Protein AF-A0A375IHX1-F1 (afdb_monomer_lite)

Sequence (69 aa):
MPQASSELCDRWGDINAAFGQLRANFIQTRGGIIRPVQGYTPTADDLSAIAYLIHEWEYGYDPTPWGDR

Organism: NCBI:txid164546

Foldseek 3Di:
DQQDDPVLCVVQVDLVSLVVVCPPQWDQDPVQEIEGAPPDDDDPSNVSSVSNCCRGVVHHYDDPHPPPD

Secondary structure (DSSP, 8-state):
---S-HHHHHHH-SHHHHHHHHGGGEEE-TTSEEEEBTT----HHHHHHHHHHHHHH--EE--SPBT--

Structure (mmCIF, N/CA/C/O backbone):
data_AF-A0A375IHX1-F1
#
_entry.id   AF-A0A375IHX1-F1
#
loop_
_atom_site.group_PDB
_atom_site.id
_atom_site.type_symbol
_atom_site.label_atom_id
_atom_site.label_alt_id
_atom_site.label_comp_id
_atom_site.label_asym_id
_atom_site.label_entity_id
_atom_site.label_seq_id
_atom_site.pdbx_PDB_ins_code
_atom_site.Cartn_x
_atom_site.Cartn_y
_atom_site.Cartn_z
_atom_site.occupancy
_atom_site.B_iso_or_equiv
_atom_site.auth_seq_id
_atom_site.auth_comp_id
_atom_site.auth_asym_id
_atom_site.auth_atom_id
_atom_site.pdbx_PDB_model_num
ATOM 1 N N . MET A 1 1 ? 18.474 -4.828 -6.421 1.00 50.62 1 MET A N 1
ATOM 2 C CA . MET A 1 1 ? 17.857 -5.273 -7.689 1.00 50.62 1 MET A CA 1
ATOM 3 C C . MET A 1 1 ? 16.368 -5.258 -7.442 1.00 50.62 1 MET A C 1
ATOM 5 O O . MET A 1 1 ? 16.010 -5.797 -6.398 1.00 50.62 1 MET A O 1
ATOM 9 N N . PRO A 1 2 ? 15.556 -4.635 -8.310 1.00 56.22 2 PRO A N 1
ATOM 10 C CA . PRO A 1 2 ? 14.115 -4.673 -8.136 1.00 56.22 2 PRO A CA 1
ATOM 11 C C . PRO A 1 2 ? 13.656 -6.129 -8.077 1.00 56.22 2 PRO A C 1
ATOM 13 O O . PRO A 1 2 ? 13.982 -6.899 -8.985 1.00 56.22 2 PRO A O 1
ATOM 16 N N . GLN A 1 3 ? 13.016 -6.534 -6.975 1.00 74.12 3 GLN A N 1
ATOM 17 C CA . GLN A 1 3 ? 12.441 -7.884 -6.866 1.00 74.12 3 GLN A CA 1
ATOM 18 C C . GLN A 1 3 ? 10.942 -7.886 -7.168 1.00 74.12 3 GLN A C 1
ATOM 20 O O . GLN A 1 3 ? 10.353 -8.959 -7.302 1.00 74.12 3 GLN A O 1
ATOM 25 N N . ALA A 1 4 ? 10.317 -6.711 -7.294 1.00 78.56 4 ALA A N 1
ATOM 26 C CA . ALA A 1 4 ? 8.951 -6.620 -7.782 1.00 78.56 4 ALA A CA 1
ATOM 27 C C . ALA A 1 4 ? 8.875 -6.948 -9.282 1.00 78.56 4 ALA A C 1
ATOM 29 O O . ALA A 1 4 ? 9.842 -6.809 -10.034 1.00 78.56 4 ALA A O 1
ATOM 30 N N . SER A 1 5 ? 7.704 -7.410 -9.727 1.00 84.19 5 SER A N 1
ATOM 31 C CA . SER A 1 5 ? 7.455 -7.629 -11.152 1.00 84.19 5 SER A CA 1
ATOM 32 C C . SER A 1 5 ? 7.505 -6.305 -11.918 1.00 84.19 5 SER A C 1
ATOM 34 O O . SER A 1 5 ? 7.153 -5.255 -11.379 1.00 84.19 5 SER A O 1
ATOM 36 N N . SER A 1 6 ? 7.864 -6.358 -13.205 1.00 86.25 6 SER A N 1
ATOM 37 C CA . SER A 1 6 ? 7.860 -5.173 -14.077 1.00 86.25 6 SER A CA 1
ATOM 38 C C . SER A 1 6 ? 6.499 -4.472 -14.093 1.00 86.25 6 SER A C 1
ATOM 40 O O . SER A 1 6 ? 6.452 -3.254 -14.065 1.00 86.25 6 SER A O 1
ATOM 42 N N . GLU A 1 7 ? 5.399 -5.229 -14.027 1.00 87.44 7 GLU A N 1
ATOM 43 C CA . GLU A 1 7 ? 4.041 -4.678 -13.936 1.00 87.44 7 GLU A CA 1
ATOM 44 C C . GLU A 1 7 ? 3.826 -3.831 -12.670 1.00 87.44 7 GLU A C 1
ATOM 46 O O . GLU A 1 7 ? 3.227 -2.761 -12.738 1.00 87.44 7 GLU A O 1
ATOM 51 N N . LEU A 1 8 ? 4.331 -4.274 -11.512 1.00 88.31 8 LEU A N 1
ATOM 52 C CA . LEU A 1 8 ? 4.233 -3.510 -10.266 1.00 88.31 8 LEU A CA 1
ATOM 53 C C . LEU A 1 8 ? 5.150 -2.284 -10.285 1.00 88.31 8 LEU A C 1
ATOM 55 O O . LEU A 1 8 ? 4.738 -1.213 -9.836 1.00 88.31 8 LEU A O 1
ATOM 59 N N . CYS A 1 9 ? 6.361 -2.427 -10.828 1.00 87.31 9 CYS A N 1
ATOM 60 C CA . CYS A 1 9 ? 7.288 -1.314 -11.013 1.00 87.31 9 CYS A CA 1
ATOM 61 C C . CYS A 1 9 ? 6.713 -0.249 -11.955 1.00 87.31 9 CYS A C 1
ATOM 63 O O . CYS A 1 9 ? 6.772 0.928 -11.622 1.00 87.31 9 CYS A O 1
ATOM 65 N N . ASP A 1 10 ? 6.108 -0.639 -13.078 1.00 91.38 10 ASP A N 1
ATOM 66 C CA . ASP A 1 10 ? 5.489 0.287 -14.034 1.00 91.38 10 ASP A CA 1
ATOM 67 C C . ASP A 1 10 ? 4.239 0.952 -13.448 1.00 91.38 10 ASP A C 1
ATOM 69 O O . ASP A 1 10 ? 3.984 2.134 -13.679 1.00 91.38 10 ASP A O 1
ATOM 73 N N . ARG A 1 11 ? 3.456 0.200 -12.666 1.00 89.56 11 ARG A N 1
ATOM 74 C CA . ARG A 1 11 ? 2.225 0.696 -12.047 1.00 89.56 11 ARG A CA 1
ATOM 75 C C . ARG A 1 11 ? 2.487 1.754 -10.983 1.00 89.56 11 ARG A C 1
ATOM 77 O O . ARG A 1 11 ? 1.758 2.742 -10.926 1.00 89.56 11 ARG A O 1
ATOM 84 N N . TRP A 1 12 ? 3.468 1.526 -10.114 1.00 92.12 12 TRP A N 1
ATOM 85 C CA . TRP A 1 12 ? 3.724 2.408 -8.974 1.00 92.12 12 TRP A CA 1
ATOM 86 C C . TRP A 1 12 ? 4.865 3.388 -9.226 1.00 92.12 12 TRP A C 1
ATOM 88 O O . TRP A 1 12 ? 4.788 4.524 -8.773 1.00 92.12 12 TRP A O 1
ATOM 98 N N . GLY A 1 13 ? 5.908 2.993 -9.952 1.00 88.38 13 GLY A N 1
ATOM 99 C CA . GLY A 1 13 ? 7.068 3.824 -10.284 1.00 88.38 13 GLY A CA 1
ATOM 100 C C . GLY A 1 13 ? 8.008 4.095 -9.106 1.00 88.38 13 GLY A C 1
ATOM 101 O O . GLY A 1 13 ? 9.219 3.937 -9.233 1.00 88.38 13 GLY A O 1
ATOM 102 N N . ASP A 1 14 ? 7.473 4.471 -7.944 1.00 90.62 14 ASP A N 1
ATOM 103 C CA . ASP A 1 14 ? 8.241 4.776 -6.740 1.00 90.62 14 ASP A CA 1
ATOM 104 C C . ASP A 1 14 ? 7.478 4.466 -5.439 1.00 90.62 14 ASP A C 1
ATOM 106 O O . ASP A 1 14 ? 6.282 4.164 -5.419 1.00 90.62 14 ASP A O 1
ATOM 110 N N . ILE A 1 15 ? 8.211 4.513 -4.325 1.00 91.56 15 ILE A N 1
ATOM 111 C CA . ILE A 1 15 ? 7.693 4.225 -2.984 1.00 91.56 15 ILE A CA 1
ATOM 112 C C . ILE A 1 15 ? 6.603 5.216 -2.530 1.00 91.56 15 ILE A C 1
ATOM 114 O O . ILE A 1 15 ? 5.665 4.829 -1.829 1.00 91.56 15 ILE A O 1
ATOM 118 N N . ASN A 1 16 ? 6.691 6.488 -2.932 1.00 92.75 16 ASN A N 1
ATOM 119 C CA . ASN A 1 16 ? 5.759 7.534 -2.513 1.00 92.75 16 ASN A CA 1
ATOM 120 C C . ASN A 1 16 ? 4.398 7.363 -3.187 1.00 92.75 16 ASN A C 1
ATOM 122 O O . ASN A 1 16 ? 3.375 7.610 -2.551 1.00 92.75 16 ASN A O 1
ATOM 126 N N . ALA A 1 17 ? 4.366 6.914 -4.441 1.00 93.31 17 ALA A N 1
ATOM 127 C CA . ALA A 1 17 ? 3.132 6.596 -5.147 1.00 93.31 17 ALA A CA 1
ATOM 128 C C . ALA A 1 17 ? 2.375 5.441 -4.472 1.00 93.31 17 ALA A C 1
ATOM 130 O O . ALA A 1 17 ? 1.173 5.555 -4.224 1.00 93.31 17 ALA A O 1
ATOM 131 N N . ALA A 1 18 ? 3.083 4.372 -4.088 1.00 93.62 18 ALA A N 1
ATOM 132 C CA . ALA A 1 18 ? 2.488 3.235 -3.387 1.00 93.62 18 ALA A CA 1
ATOM 133 C C . ALA A 1 18 ? 1.963 3.617 -1.991 1.00 93.62 18 ALA A C 1
ATOM 135 O O . ALA A 1 18 ? 0.826 3.294 -1.647 1.00 93.62 18 ALA A O 1
ATOM 136 N N . PHE A 1 19 ? 2.713 4.390 -1.198 1.00 93.94 19 PHE A N 1
ATOM 137 C CA . PHE A 1 19 ? 2.179 4.928 0.064 1.00 93.94 19 PHE A CA 1
ATOM 138 C C . PHE A 1 19 ? 1.058 5.951 -0.143 1.00 93.94 19 PHE A C 1
ATOM 140 O O . PHE A 1 19 ? 0.147 6.054 0.682 1.00 93.94 19 PHE A O 1
ATOM 147 N N . GLY A 1 20 ? 1.080 6.670 -1.263 1.00 94.12 20 GLY A N 1
ATOM 148 C CA . GLY A 1 20 ? 0.018 7.571 -1.690 1.00 94.12 20 GLY A CA 1
ATOM 149 C C . GLY A 1 20 ? -1.309 6.864 -1.967 1.00 94.12 20 GLY A C 1
ATOM 150 O O . GLY A 1 20 ? -2.350 7.505 -1.818 1.00 94.12 20 GLY A O 1
ATOM 151 N N . GLN A 1 21 ? -1.291 5.573 -2.312 1.00 94.44 21 GLN A N 1
ATOM 152 C CA . GLN A 1 21 ? -2.487 4.727 -2.365 1.00 94.44 21 GLN A CA 1
ATOM 153 C C . GLN A 1 21 ? -2.960 4.349 -0.955 1.00 94.44 21 GLN A C 1
ATOM 155 O O . GLN A 1 21 ? -4.139 4.486 -0.641 1.00 94.44 21 GLN A O 1
ATOM 160 N N . LEU A 1 22 ? -2.034 3.930 -0.086 1.00 92.69 22 LEU A N 1
ATOM 161 C CA . LEU A 1 22 ? -2.357 3.401 1.243 1.00 92.69 22 LEU A CA 1
ATOM 162 C C . LEU A 1 22 ? -2.850 4.474 2.236 1.00 92.69 22 LEU A C 1
ATOM 164 O O . LEU A 1 22 ? -3.710 4.189 3.068 1.00 92.69 22 LEU A O 1
ATOM 168 N N . ARG A 1 23 ? -2.400 5.729 2.112 1.00 85.19 23 ARG A N 1
ATOM 169 C CA . ARG A 1 23 ? -2.995 6.922 2.763 1.00 85.19 23 ARG A CA 1
ATOM 170 C C . ARG A 1 23 ? -3.425 6.698 4.229 1.00 85.19 23 ARG A C 1
ATOM 172 O O . ARG A 1 23 ? -2.732 6.047 4.999 1.00 85.19 23 ARG A O 1
ATOM 179 N N . ALA A 1 24 ? -4.545 7.295 4.642 1.00 87.19 24 ALA A N 1
ATOM 180 C CA . ALA A 1 24 ? -5.085 7.250 5.997 1.00 87.19 24 ALA A CA 1
ATOM 181 C C . ALA A 1 24 ? -5.687 5.886 6.385 1.00 87.19 24 ALA A C 1
ATOM 183 O O . ALA A 1 24 ? -6.106 5.718 7.527 1.00 87.19 24 ALA A O 1
ATOM 184 N N . ASN A 1 25 ? -5.748 4.930 5.453 1.00 93.50 25 ASN A N 1
ATOM 185 C CA . ASN A 1 25 ? -6.349 3.619 5.682 1.00 93.50 25 ASN A CA 1
ATOM 186 C C . ASN A 1 25 ? -5.335 2.590 6.196 1.00 93.50 25 ASN A C 1
ATOM 188 O O . ASN A 1 25 ? -5.729 1.498 6.607 1.00 93.50 25 ASN A O 1
ATOM 192 N N . PHE A 1 26 ? -4.043 2.928 6.197 1.00 94.56 26 PHE A N 1
ATOM 193 C CA . PHE A 1 26 ? -2.980 2.065 6.693 1.00 94.56 26 PHE A CA 1
ATOM 194 C C . PHE A 1 26 ? -2.013 2.827 7.598 1.00 94.56 26 PHE A C 1
ATOM 196 O O . PHE A 1 26 ? -1.775 4.022 7.447 1.00 94.56 26 PHE A O 1
ATOM 203 N N . ILE A 1 27 ? -1.424 2.096 8.538 1.00 92.56 27 ILE A N 1
ATOM 204 C CA . ILE A 1 27 ? -0.379 2.565 9.439 1.00 92.56 27 ILE A CA 1
ATOM 205 C C . ILE A 1 27 ? 0.898 1.793 9.136 1.00 92.56 27 ILE A C 1
ATOM 207 O O . ILE A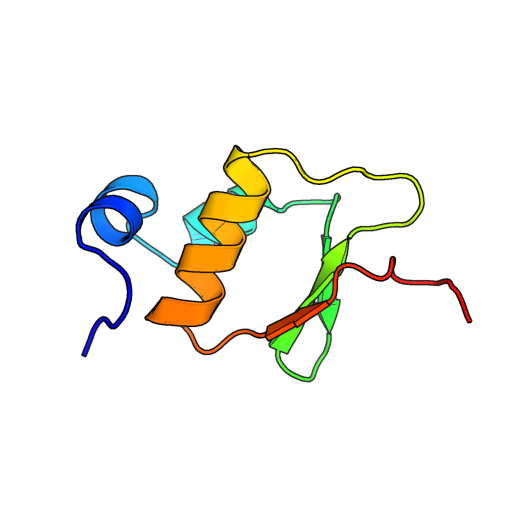 1 27 ? 0.909 0.561 9.106 1.00 92.56 27 ILE A O 1
ATOM 211 N N . GLN A 1 28 ? 1.990 2.530 8.969 1.00 92.38 28 GLN A N 1
ATOM 212 C CA . GLN A 1 28 ? 3.332 1.972 8.941 1.00 92.38 28 GLN A CA 1
ATOM 213 C C . GLN A 1 28 ? 3.897 1.960 10.364 1.00 92.38 28 GLN A C 1
ATOM 215 O O . GLN A 1 28 ? 4.029 2.993 11.021 1.00 92.38 28 GLN A O 1
ATOM 220 N N . THR A 1 29 ? 4.249 0.778 10.854 1.00 88.94 29 THR A N 1
ATOM 2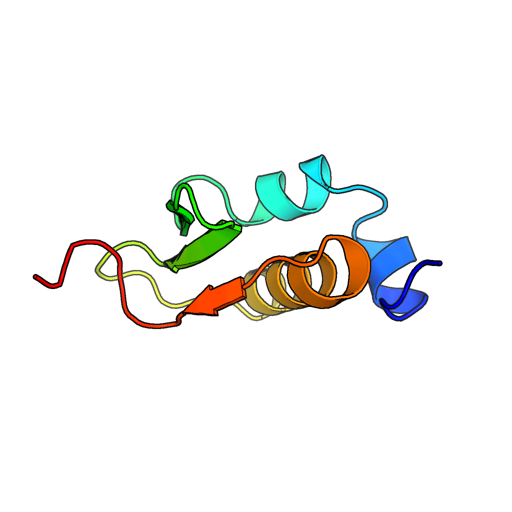21 C CA . THR A 1 29 ? 4.940 0.629 12.138 1.00 88.94 29 THR A CA 1
ATOM 222 C C . THR A 1 29 ? 6.431 0.953 12.002 1.00 88.94 29 THR A C 1
ATOM 224 O O . THR A 1 29 ? 7.002 0.894 10.914 1.00 88.94 29 THR A O 1
ATOM 227 N N . ARG A 1 30 ? 7.110 1.220 13.128 1.00 84.38 30 ARG A N 1
ATOM 228 C CA . ARG A 1 30 ? 8.568 1.465 13.149 1.00 84.38 30 ARG A CA 1
ATOM 229 C C . ARG A 1 30 ? 9.408 0.305 12.595 1.00 84.38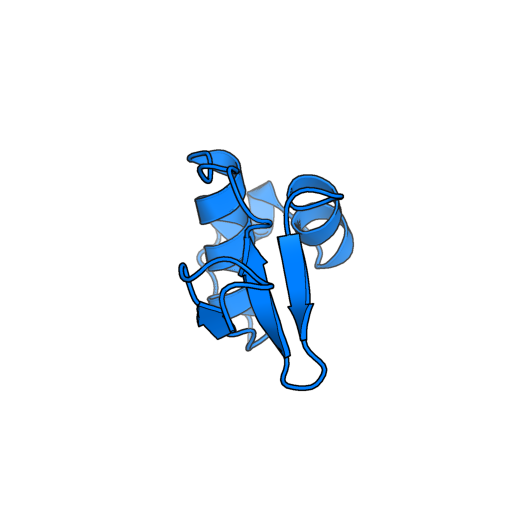 30 ARG A C 1
ATOM 231 O O . ARG A 1 30 ? 10.550 0.532 12.224 1.00 84.38 30 ARG A O 1
ATOM 238 N N . GLY A 1 31 ? 8.858 -0.910 12.555 1.00 87.44 31 GLY A N 1
ATOM 239 C CA . GLY A 1 31 ? 9.520 -2.092 11.998 1.00 87.44 31 GLY A CA 1
ATOM 240 C C . GLY A 1 31 ? 9.297 -2.294 10.498 1.00 87.44 31 GLY A C 1
ATOM 241 O O . GLY A 1 31 ? 9.630 -3.360 10.001 1.00 87.44 31 GLY A O 1
ATOM 242 N N . GLY A 1 32 ? 8.681 -1.339 9.791 1.00 90.56 32 GLY A N 1
ATOM 243 C CA . GLY A 1 32 ? 8.383 -1.491 8.363 1.00 90.56 32 GLY A CA 1
ATOM 244 C C . GLY A 1 32 ? 7.192 -2.409 8.068 1.00 90.56 32 GLY A C 1
ATOM 245 O O . GLY A 1 32 ? 7.019 -2.836 6.934 1.00 90.56 32 GLY A O 1
ATOM 246 N N . ILE A 1 33 ? 6.352 -2.716 9.064 1.00 94.56 33 ILE A N 1
ATOM 247 C CA . ILE A 1 33 ? 5.112 -3.482 8.855 1.00 94.56 33 ILE A CA 1
ATOM 248 C C . ILE A 1 33 ? 3.964 -2.515 8.575 1.00 94.56 33 ILE A C 1
ATOM 250 O O . ILE A 1 33 ? 3.718 -1.608 9.377 1.00 94.56 33 ILE A O 1
ATOM 254 N N . ILE A 1 34 ? 3.263 -2.743 7.471 1.00 95.31 34 ILE A N 1
ATOM 255 C CA . ILE A 1 34 ? 2.055 -2.044 7.035 1.00 95.31 34 ILE A CA 1
ATOM 256 C C . ILE A 1 34 ? 0.838 -2.773 7.610 1.00 95.31 34 ILE A C 1
ATOM 258 O O . ILE A 1 34 ? 0.729 -3.991 7.473 1.00 95.31 34 ILE A O 1
ATOM 262 N N . ARG A 1 35 ? -0.077 -2.041 8.251 1.00 95.06 35 ARG A N 1
ATOM 263 C CA . ARG A 1 35 ? -1.300 -2.592 8.862 1.00 95.06 35 ARG A CA 1
ATOM 264 C C . ARG A 1 35 ? -2.515 -1.745 8.498 1.00 95.06 35 ARG A C 1
ATOM 266 O O . ARG A 1 35 ? -2.381 -0.522 8.511 1.00 95.06 35 ARG A O 1
ATOM 273 N N . PRO A 1 36 ? -3.682 -2.332 8.185 1.00 95.25 36 PRO A N 1
ATOM 274 C CA . PRO A 1 36 ? -4.888 -1.549 7.941 1.00 95.25 36 PRO A CA 1
ATOM 275 C C . PRO A 1 36 ? -5.371 -0.878 9.235 1.00 95.25 36 PRO A C 1
ATOM 277 O O . PRO A 1 36 ? -5.108 -1.359 10.340 1.00 95.25 36 PRO A O 1
ATOM 280 N N . VAL A 1 37 ? -6.087 0.236 9.119 1.00 93.44 37 VAL A N 1
ATOM 281 C CA . VAL A 1 37 ? -6.814 0.827 10.251 1.00 93.44 37 VAL A CA 1
ATOM 282 C C . VAL A 1 37 ? -8.038 -0.018 10.604 1.00 93.44 37 VAL A C 1
ATOM 284 O O . VAL A 1 37 ? -8.572 -0.758 9.774 1.00 93.44 37 VAL A O 1
ATOM 287 N N . GLN A 1 38 ? -8.501 0.086 11.848 1.00 91.94 38 GLN A N 1
ATOM 288 C CA . GLN A 1 38 ? -9.681 -0.642 12.308 1.00 91.94 38 GLN A CA 1
ATOM 289 C C . GLN A 1 38 ? -10.918 -0.320 11.454 1.00 91.94 38 GLN A C 1
ATOM 291 O O . GLN A 1 38 ? -11.211 0.840 11.173 1.00 91.94 38 GLN A O 1
ATOM 296 N N . GLY A 1 39 ? -11.647 -1.363 11.047 1.00 89.75 39 GLY A N 1
ATOM 297 C CA . GLY A 1 39 ? -12.860 -1.240 10.233 1.00 89.75 39 GLY A CA 1
ATOM 298 C C . GLY A 1 39 ? -12.616 -1.023 8.736 1.00 89.75 39 GLY A C 1
ATOM 299 O O . GLY A 1 39 ? -13.583 -0.982 7.977 1.00 89.75 39 GLY A O 1
ATOM 300 N N . TYR A 1 40 ? -11.360 -0.925 8.288 1.00 92.50 40 TYR A N 1
ATOM 301 C CA . TYR A 1 40 ? -11.037 -0.832 6.868 1.00 92.50 40 TYR A CA 1
ATOM 302 C C . TYR 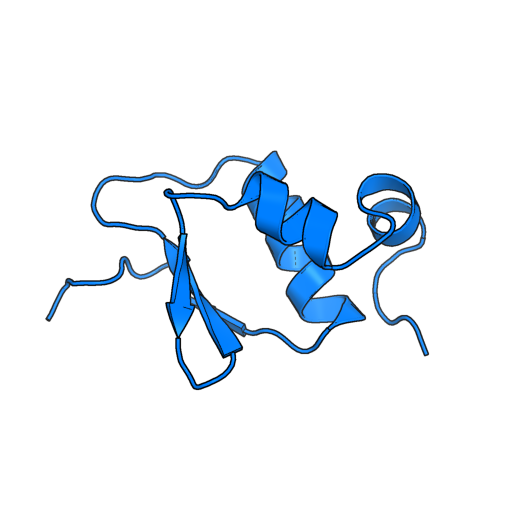A 1 40 ? -10.794 -2.210 6.250 1.00 92.50 40 TYR A C 1
ATOM 304 O O . TYR A 1 40 ? -10.057 -3.031 6.794 1.00 92.50 40 TYR A O 1
ATOM 312 N N . THR A 1 41 ? -11.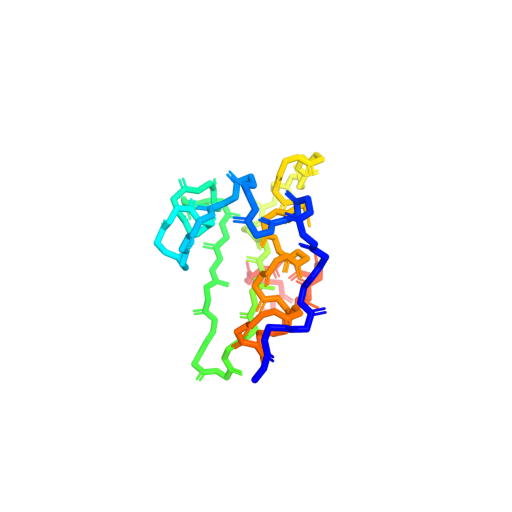390 -2.444 5.080 1.00 93.31 41 THR A N 1
ATOM 313 C CA . THR A 1 41 ? -11.124 -3.631 4.260 1.00 93.31 41 THR A CA 1
ATOM 314 C C . THR A 1 41 ? -10.247 -3.225 3.074 1.00 93.31 41 THR A C 1
ATOM 316 O O . THR A 1 41 ? -10.701 -2.415 2.264 1.00 93.31 41 THR A O 1
ATOM 319 N N . PRO A 1 42 ? -9.019 -3.765 2.952 1.00 94.25 42 PRO A N 1
ATOM 320 C CA . PRO A 1 42 ? -8.131 -3.493 1.825 1.00 94.25 42 PRO A CA 1
ATOM 321 C C . PRO A 1 42 ? -8.780 -3.772 0.470 1.00 94.25 42 PRO A C 1
ATOM 323 O O . PRO A 1 42 ? -9.393 -4.820 0.260 1.00 94.25 42 PRO A O 1
ATOM 326 N N . THR A 1 43 ? -8.605 -2.843 -0.463 1.00 95.56 43 THR A N 1
ATOM 327 C CA . THR A 1 43 ? -9.003 -3.016 -1.862 1.00 95.56 43 THR A CA 1
ATOM 328 C C . THR A 1 43 ? -7.933 -3.776 -2.649 1.00 95.56 43 THR A C 1
ATOM 330 O O . THR A 1 43 ? -6.798 -3.928 -2.198 1.00 95.56 43 THR A O 1
ATOM 333 N N . ALA A 1 44 ? -8.268 -4.231 -3.860 1.00 94.69 44 ALA A N 1
ATOM 334 C CA . ALA A 1 44 ? -7.287 -4.855 -4.753 1.00 94.69 44 ALA A CA 1
ATOM 335 C C . ALA A 1 44 ? -6.110 -3.914 -5.077 1.00 94.69 44 ALA A C 1
ATOM 337 O O . ALA A 1 44 ? -4.964 -4.359 -5.144 1.00 94.69 44 ALA A O 1
ATOM 338 N N . ASP A 1 45 ? -6.379 -2.613 -5.208 1.00 93.81 45 ASP A N 1
ATOM 339 C CA . ASP A 1 45 ? -5.343 -1.614 -5.461 1.00 93.81 45 ASP A CA 1
ATOM 340 C C . ASP A 1 45 ? -4.418 -1.452 -4.250 1.00 93.81 45 ASP A C 1
ATOM 342 O O . ASP A 1 45 ? -3.200 -1.434 -4.424 1.00 93.81 45 ASP A O 1
ATOM 346 N N . ASP A 1 46 ? -4.962 -1.456 -3.029 1.00 95.50 46 ASP A N 1
ATOM 347 C CA . ASP A 1 46 ? -4.152 -1.430 -1.804 1.00 95.50 46 ASP A CA 1
ATOM 348 C C . ASP A 1 46 ? -3.255 -2.663 -1.702 1.00 95.50 46 ASP A C 1
ATOM 350 O O . ASP A 1 46 ? -2.066 -2.550 -1.410 1.00 95.50 46 ASP A O 1
ATOM 354 N N . LEU A 1 47 ? -3.802 -3.846 -1.995 1.00 95.62 47 LEU A N 1
ATOM 355 C CA . LEU A 1 47 ? -3.034 -5.089 -1.997 1.00 95.62 47 LEU A CA 1
ATOM 356 C C . LEU A 1 47 ? -1.927 -5.065 -3.058 1.00 95.62 47 LEU A C 1
ATOM 358 O O . LEU A 1 47 ? -0.829 -5.552 -2.798 1.00 95.62 47 LEU A O 1
ATOM 362 N N . SER A 1 48 ? -2.170 -4.451 -4.219 1.00 95.88 48 SER A N 1
ATOM 363 C CA . SER A 1 48 ? -1.136 -4.288 -5.247 1.00 95.88 48 SER A CA 1
ATOM 364 C C . SER A 1 48 ? -0.050 -3.276 -4.850 1.00 95.88 48 SER A C 1
ATOM 366 O O . SER A 1 48 ? 1.121 -3.497 -5.157 1.00 95.88 48 SER A O 1
ATOM 368 N N . ALA A 1 49 ? -0.394 -2.209 -4.119 1.00 95.25 49 ALA A N 1
ATOM 369 C CA . ALA A 1 49 ? 0.579 -1.272 -3.550 1.00 95.25 49 ALA A CA 1
ATOM 370 C C . ALA A 1 49 ? 1.428 -1.943 -2.464 1.00 95.25 49 ALA A C 1
ATOM 372 O O . ALA A 1 49 ? 2.650 -1.817 -2.454 1.00 95.25 49 ALA A O 1
ATOM 373 N N . ILE A 1 50 ? 0.787 -2.711 -1.579 1.00 95.50 50 ILE A N 1
ATOM 374 C CA . ILE A 1 50 ? 1.455 -3.496 -0.538 1.00 95.50 50 ILE A CA 1
ATOM 375 C C . ILE A 1 50 ? 2.413 -4.514 -1.159 1.00 95.50 50 ILE A C 1
ATOM 377 O O . ILE A 1 50 ? 3.555 -4.604 -0.722 1.00 95.50 50 ILE A O 1
ATOM 381 N N . ALA A 1 51 ? 1.988 -5.243 -2.194 1.00 94.94 51 ALA A N 1
ATOM 382 C CA . ALA A 1 51 ? 2.846 -6.205 -2.883 1.00 94.94 51 ALA A CA 1
ATOM 383 C C . ALA A 1 51 ? 4.105 -5.533 -3.448 1.00 94.94 51 ALA A C 1
ATOM 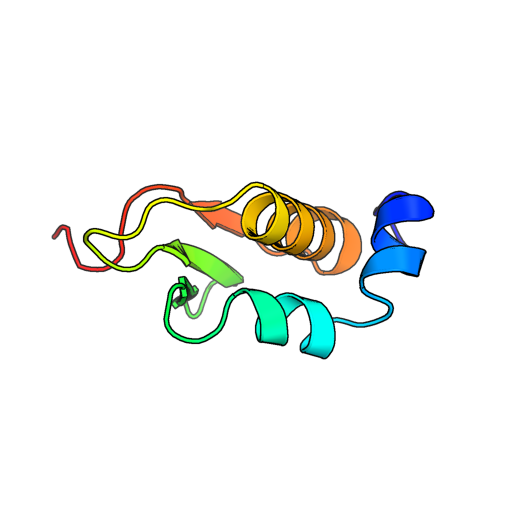385 O O . ALA A 1 51 ? 5.210 -6.039 -3.261 1.00 94.94 51 ALA A O 1
ATOM 386 N N . TYR A 1 52 ? 3.959 -4.362 -4.072 1.00 94.81 52 TYR A N 1
ATOM 387 C CA . TYR A 1 52 ? 5.104 -3.583 -4.536 1.00 94.81 52 TYR A CA 1
ATOM 388 C C . TYR A 1 52 ? 6.032 -3.172 -3.386 1.00 94.81 52 TYR A C 1
ATOM 390 O O . TYR A 1 52 ? 7.239 -3.361 -3.483 1.00 94.81 52 TYR A O 1
ATOM 398 N N . LEU A 1 53 ? 5.492 -2.681 -2.268 1.00 93.50 53 LEU A N 1
ATOM 399 C CA . LEU A 1 53 ? 6.291 -2.292 -1.099 1.00 93.50 53 LEU A CA 1
ATOM 400 C C . LEU A 1 53 ? 7.034 -3.478 -0.466 1.00 93.50 53 LEU A C 1
ATOM 402 O O . LEU A 1 53 ? 8.179 -3.320 -0.046 1.00 93.50 53 LEU A O 1
ATOM 406 N N . ILE A 1 54 ? 6.421 -4.663 -0.422 1.00 93.75 54 ILE A N 1
ATOM 407 C CA . ILE A 1 54 ? 7.061 -5.884 0.087 1.00 93.75 54 ILE A CA 1
ATOM 408 C C . ILE A 1 54 ? 8.199 -6.319 -0.837 1.00 93.75 54 ILE A C 1
ATOM 410 O O . ILE A 1 54 ? 9.313 -6.559 -0.378 1.00 93.75 54 ILE A O 1
ATOM 414 N N . HIS A 1 55 ? 7.923 -6.432 -2.137 1.00 92.00 55 HIS A N 1
ATOM 415 C CA . HIS A 1 55 ? 8.873 -7.002 -3.088 1.00 92.00 55 HIS A CA 1
ATOM 416 C C . HIS A 1 55 ? 10.000 -6.035 -3.461 1.00 92.00 55 HIS A C 1
ATOM 418 O O . HIS A 1 55 ? 11.129 -6.467 -3.660 1.00 92.00 55 HIS A O 1
ATOM 424 N N . GLU A 1 56 ? 9.726 -4.737 -3.545 1.00 91.00 56 GLU A N 1
ATOM 425 C CA . GLU A 1 56 ? 10.720 -3.753 -3.982 1.00 91.00 56 GLU A CA 1
ATOM 426 C C . GLU A 1 56 ? 11.454 -3.084 -2.818 1.00 91.00 56 GLU A C 1
ATOM 428 O O . GLU A 1 56 ? 12.643 -2.787 -2.921 1.00 91.00 56 GLU A O 1
ATOM 433 N N . TRP A 1 57 ? 10.761 -2.861 -1.701 1.00 89.31 57 TRP A N 1
ATOM 434 C CA . TRP A 1 57 ? 11.240 -2.000 -0.616 1.00 89.31 57 TRP A CA 1
ATOM 435 C C . TRP A 1 57 ? 11.366 -2.724 0.731 1.00 89.31 57 TRP A C 1
ATOM 437 O O . TRP A 1 57 ? 11.570 -2.071 1.753 1.00 89.31 57 TRP A O 1
ATOM 447 N N . GLU A 1 58 ? 11.245 -4.056 0.733 1.00 90.44 58 GLU A N 1
ATOM 448 C CA . GLU A 1 58 ? 11.416 -4.936 1.901 1.00 90.44 58 GLU A CA 1
ATOM 449 C C . GLU A 1 58 ? 10.448 -4.651 3.065 1.00 90.44 58 GLU A C 1
ATOM 451 O O . GLU A 1 58 ? 10.743 -4.923 4.231 1.00 90.44 58 GLU A O 1
ATOM 456 N N . TYR A 1 59 ? 9.263 -4.113 2.768 1.00 93.56 59 TYR A N 1
ATOM 457 C CA . TYR A 1 59 ? 8.218 -3.927 3.774 1.00 93.56 59 TYR A CA 1
ATOM 458 C C . TYR A 1 59 ? 7.562 -5.250 4.174 1.00 93.56 59 TYR A C 1
ATOM 460 O O . TYR A 1 59 ? 7.556 -6.227 3.430 1.00 93.56 59 TYR A O 1
ATOM 468 N N . GLY A 1 60 ? 6.953 -5.267 5.358 1.00 94.75 60 GLY A N 1
ATOM 469 C CA . GLY A 1 60 ? 6.047 -6.326 5.790 1.00 94.75 60 GLY A CA 1
ATOM 470 C C . GLY A 1 60 ? 4.587 -5.897 5.672 1.00 94.75 60 GLY A C 1
ATOM 471 O O . GLY A 1 60 ? 4.272 -4.708 5.723 1.00 94.75 60 GLY A O 1
ATOM 472 N N . TYR A 1 61 ? 3.680 -6.866 5.601 1.00 95.06 61 TYR A N 1
ATOM 473 C CA . TYR A 1 61 ? 2.244 -6.626 5.714 1.00 95.06 61 TYR A CA 1
ATOM 474 C C . TYR A 1 61 ? 1.628 -7.546 6.760 1.00 95.06 61 TYR A C 1
ATOM 476 O O . TYR A 1 61 ? 1.853 -8.754 6.741 1.00 95.06 61 TYR A O 1
ATOM 484 N N . ASP A 1 62 ? 0.847 -6.960 7.661 1.00 94.19 62 ASP A N 1
ATOM 485 C CA . ASP A 1 62 ? 0.023 -7.684 8.620 1.00 94.19 62 ASP A CA 1
ATOM 486 C C . ASP A 1 62 ? -1.440 -7.243 8.427 1.00 94.19 62 ASP A C 1
ATOM 488 O O . ASP A 1 62 ? -1.758 -6.066 8.631 1.00 94.19 62 ASP A O 1
ATOM 492 N N . PRO A 1 63 ? -2.340 -8.159 8.018 1.00 91.94 63 PRO A N 1
ATOM 493 C CA . PRO A 1 63 ? -3.743 -7.837 7.782 1.00 91.94 63 PRO A CA 1
ATOM 494 C C . PRO A 1 63 ? -4.514 -7.545 9.076 1.00 91.94 63 PRO A C 1
ATOM 496 O O . PRO A 1 63 ? -5.643 -7.063 9.010 1.00 91.94 63 PRO A O 1
ATOM 499 N N . THR A 1 64 ? -3.932 -7.812 10.248 1.00 91.06 64 THR A N 1
ATOM 500 C CA . THR A 1 64 ? -4.543 -7.515 11.545 1.00 91.06 64 THR A CA 1
ATOM 501 C C . THR A 1 64 ? -4.616 -5.999 11.739 1.00 91.06 64 THR A C 1
ATOM 503 O O . THR A 1 64 ? -3.559 -5.353 11.750 1.00 91.06 64 THR A O 1
ATOM 506 N N . PRO A 1 65 ? -5.803 -5.409 11.967 1.00 88.69 65 PRO A N 1
ATOM 507 C CA . PRO A 1 65 ? -5.928 -3.966 12.103 1.00 88.69 65 PRO A CA 1
ATOM 508 C C . PRO A 1 65 ? -5.096 -3.376 13.247 1.00 88.69 65 PRO A C 1
ATOM 510 O O . PRO A 1 65 ? -4.931 -3.974 14.315 1.00 88.69 65 PRO A O 1
ATOM 513 N N . TRP A 1 66 ? -4.558 -2.176 13.032 1.00 83.06 66 TRP A N 1
ATOM 514 C CA . TRP A 1 66 ? -3.874 -1.427 14.083 1.00 83.06 66 TRP A CA 1
ATOM 515 C C . TRP A 1 66 ? -4.872 -0.991 15.166 1.00 83.06 66 TRP A C 1
ATOM 517 O O . TRP A 1 66 ? -5.903 -0.402 14.850 1.00 83.06 66 TRP A O 1
ATOM 527 N N . GLY A 1 67 ? -4.541 -1.242 16.438 1.00 74.81 67 GLY A N 1
ATOM 528 C CA . GLY A 1 67 ? -5.383 -0.886 17.590 1.00 74.81 67 GLY A CA 1
ATOM 529 C C . GLY A 1 67 ? -6.180 -2.040 18.211 1.00 74.81 67 GLY A C 1
ATOM 530 O O . GLY A 1 67 ? -6.833 -1.819 19.220 1.00 74.81 67 GLY A O 1
ATOM 531 N N . ASP A 1 68 ? -6.093 -3.259 17.671 1.00 60.28 68 ASP A N 1
ATOM 532 C CA . ASP A 1 68 ? -6.751 -4.461 18.222 1.00 60.28 68 ASP A CA 1
ATOM 533 C C . ASP A 1 68 ? -5.978 -5.070 19.420 1.00 60.28 68 ASP A C 1
ATOM 535 O O . ASP A 1 68 ? -5.635 -6.252 19.441 1.00 60.28 68 ASP A O 1
ATOM 539 N N . ARG A 1 69 ? -5.577 -4.230 20.384 1.00 51.78 69 ARG A N 1
ATOM 540 C CA . ARG A 1 69 ? -4.831 -4.632 21.589 1.00 51.78 69 ARG A CA 1
ATOM 541 C C . ARG A 1 69 ? -5.459 -4.100 22.863 1.00 51.78 69 ARG A C 1
ATOM 543 O O . ARG A 1 69 ? -5.849 -2.914 22.864 1.00 51.78 69 ARG A O 1
#

Radius of gyration: 11.66 Å; chains: 1; bounding box: 31×16×36 Å

InterPro domains:
  IPR057117 Phage Pam3 gp59-like [PF23986] (1-65)

pLDDT: mean 89.05, std 9.67, range [50.62, 95.88]